Protein AF-A0A7S2GAU0-F1 (afdb_monomer_lite)

Structure (mmCIF, N/CA/C/O backbone):
data_AF-A0A7S2GAU0-F1
#
_entry.id   AF-A0A7S2GAU0-F1
#
loop_
_atom_site.group_PDB
_atom_site.id
_atom_site.type_symbol
_atom_site.label_atom_id
_atom_site.label_alt_id
_atom_site.label_comp_id
_atom_site.label_asym_id
_atom_site.label_entity_id
_atom_site.label_seq_id
_atom_site.pdbx_PDB_ins_code
_atom_site.Cartn_x
_atom_site.Cartn_y
_atom_site.Cartn_z
_atom_site.occupancy
_atom_site.B_iso_or_equiv
_atom_site.auth_seq_id
_atom_site.auth_comp_id
_atom_site.auth_asym_id
_atom_site.auth_atom_id
_atom_site.pdbx_PDB_model_num
ATOM 1 N N . ALA A 1 1 ? -20.832 3.005 27.939 1.00 38.44 1 ALA A N 1
ATOM 2 C CA . ALA A 1 1 ? -20.288 1.721 27.473 1.00 38.44 1 ALA A CA 1
ATOM 3 C C . ALA A 1 1 ? -19.973 1.9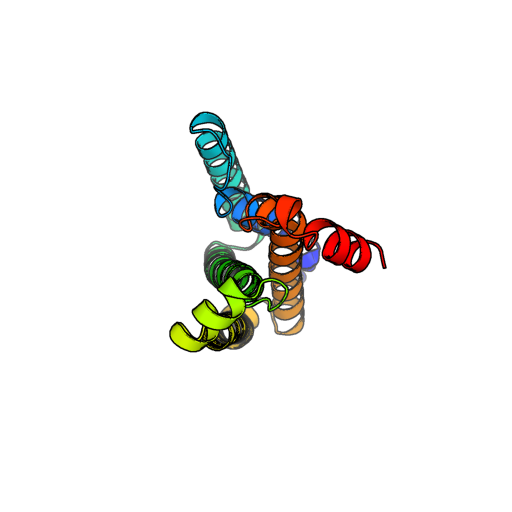09 26.002 1.00 38.44 1 ALA A C 1
ATOM 5 O O . ALA A 1 1 ? -20.898 2.110 25.227 1.00 38.44 1 ALA A O 1
ATOM 6 N N . PHE A 1 2 ? -18.690 2.048 25.672 1.00 34.81 2 PHE A N 1
ATOM 7 C CA . PHE A 1 2 ? -18.244 2.082 24.283 1.00 34.81 2 PHE A CA 1
ATOM 8 C C . PHE A 1 2 ? -18.395 0.667 23.728 1.00 34.81 2 PHE A C 1
ATOM 10 O O . PHE A 1 2 ? -18.062 -0.286 24.425 1.00 34.81 2 PHE A O 1
ATOM 17 N N . ASP A 1 3 ? -18.975 0.554 22.541 1.00 37.28 3 ASP A N 1
ATOM 18 C CA . ASP A 1 3 ? -19.281 -0.709 21.872 1.00 37.28 3 ASP A CA 1
ATOM 19 C C . ASP A 1 3 ? -18.004 -1.567 21.755 1.00 37.28 3 ASP A C 1
ATOM 21 O O . ASP A 1 3 ? -17.031 -1.171 21.112 1.00 37.28 3 ASP A O 1
ATOM 25 N N . GLU A 1 4 ? -17.978 -2.715 22.435 1.00 40.09 4 GLU A N 1
ATOM 26 C CA . GLU A 1 4 ? -16.776 -3.528 22.698 1.00 40.09 4 GLU A CA 1
ATOM 27 C C . GLU A 1 4 ? -16.302 -4.369 21.502 1.00 40.09 4 GLU A C 1
ATOM 29 O O . GLU A 1 4 ? -15.523 -5.309 21.659 1.00 40.09 4 GLU A O 1
ATOM 34 N N . ASN A 1 5 ? -16.727 -4.060 20.277 1.00 45.31 5 ASN A N 1
ATOM 35 C CA . ASN A 1 5 ? -16.172 -4.735 19.109 1.00 45.31 5 ASN A CA 1
ATOM 36 C C . ASN A 1 5 ? -16.364 -3.910 17.830 1.00 45.31 5 ASN A C 1
ATOM 38 O O . ASN A 1 5 ? -17.332 -4.133 17.098 1.00 45.31 5 ASN A O 1
ATOM 42 N N . PRO A 1 6 ? -15.459 -2.962 17.503 1.00 46.91 6 PRO A N 1
ATOM 43 C CA . PRO A 1 6 ? -15.475 -2.371 16.172 1.00 46.91 6 PRO A CA 1
ATOM 44 C C . PRO A 1 6 ? -15.331 -3.514 15.164 1.00 46.91 6 PRO A C 1
ATOM 46 O O . PRO A 1 6 ? -14.514 -4.411 15.384 1.00 46.91 6 PRO A O 1
ATOM 49 N N . ALA A 1 7 ? -16.149 -3.516 14.110 1.00 47.25 7 ALA A N 1
ATOM 50 C CA . ALA A 1 7 ? -16.112 -4.521 13.048 1.00 47.25 7 ALA A CA 1
ATOM 51 C C . ALA A 1 7 ? -14.661 -4.797 12.587 1.00 47.25 7 ALA A C 1
ATOM 53 O O . ALA A 1 7 ? -13.812 -3.903 12.703 1.00 47.25 7 ALA A O 1
ATOM 54 N N . PRO A 1 8 ? -14.343 -6.006 12.079 1.00 46.38 8 PRO A N 1
ATOM 55 C CA . PRO A 1 8 ? -12.993 -6.329 11.613 1.00 46.38 8 PRO A CA 1
ATOM 56 C C . PRO A 1 8 ? -12.478 -5.212 10.697 1.00 46.38 8 PRO A C 1
ATOM 58 O O . PRO A 1 8 ? -13.234 -4.710 9.868 1.00 46.38 8 PRO A O 1
ATOM 61 N N . CYS A 1 9 ? -11.221 -4.781 10.821 1.00 45.53 9 CYS A N 1
ATOM 62 C CA . CYS A 1 9 ? -10.703 -3.713 9.954 1.00 45.53 9 CYS A CA 1
ATOM 63 C C . CYS A 1 9 ? -10.714 -4.113 8.464 1.00 45.53 9 CYS A C 1
ATOM 65 O O . CYS A 1 9 ? -10.851 -3.241 7.612 1.00 45.53 9 CYS A O 1
ATOM 67 N N . SER A 1 10 ? -10.708 -5.416 8.143 1.00 45.34 10 SER A N 1
ATOM 68 C CA . SER A 1 10 ? -11.017 -5.955 6.803 1.00 45.34 10 SER A CA 1
ATOM 69 C C . SER A 1 10 ? -12.459 -5.714 6.326 1.00 45.34 10 SER A C 1
ATOM 71 O O . SER A 1 10 ? -12.737 -5.746 5.131 1.00 45.34 10 SER A O 1
ATOM 73 N N . SER A 1 11 ? -13.384 -5.452 7.249 1.00 52.50 11 SER A N 1
ATOM 74 C CA . SER A 1 11 ? -14.785 -5.081 7.001 1.00 52.50 11 SER A CA 1
ATOM 75 C C . SER A 1 11 ? -14.990 -3.564 6.950 1.00 52.50 11 SER A C 1
ATOM 77 O O . SER A 1 11 ? -16.062 -3.100 6.552 1.00 52.50 11 SER A O 1
ATOM 79 N N . ASN A 1 12 ? -13.977 -2.776 7.330 1.00 69.31 12 ASN A N 1
ATOM 80 C CA . ASN A 1 12 ? -14.028 -1.327 7.235 1.00 69.31 12 ASN A CA 1
ATOM 81 C C . ASN A 1 12 ? -13.753 -0.907 5.788 1.00 69.31 12 ASN A C 1
ATOM 83 O O . ASN A 1 12 ? -12.612 -0.714 5.362 1.00 69.31 12 ASN A O 1
ATOM 87 N N . ARG A 1 13 ? -14.841 -0.773 5.023 1.00 82.75 13 ARG A N 1
ATOM 88 C CA . ARG A 1 13 ? -14.816 -0.367 3.611 1.00 82.75 13 ARG A CA 1
ATOM 89 C C . ARG A 1 13 ? -14.011 0.913 3.373 1.00 82.75 13 ARG A C 1
ATOM 91 O O . ARG A 1 13 ? -13.446 1.040 2.293 1.00 82.75 13 ARG A O 1
ATOM 98 N N . ALA A 1 14 ? -13.910 1.804 4.362 1.00 87.38 14 ALA A N 1
ATOM 99 C CA . ALA A 1 14 ? -13.114 3.020 4.251 1.00 87.38 14 ALA A CA 1
ATOM 100 C C . ALA A 1 14 ? -11.604 2.726 4.192 1.00 87.38 14 ALA A C 1
ATOM 102 O O . ALA A 1 14 ? -10.910 3.284 3.349 1.00 87.38 14 ALA A O 1
ATOM 103 N N . VAL A 1 15 ? -11.094 1.788 5.002 1.00 88.38 15 VAL A N 1
ATOM 104 C CA . VAL A 1 15 ? -9.672 1.380 4.970 1.00 88.38 15 VAL A CA 1
ATOM 105 C C . VAL A 1 15 ? -9.343 0.656 3.662 1.00 88.38 15 VAL A C 1
ATOM 107 O O . VAL A 1 15 ? -8.312 0.912 3.048 1.00 88.38 15 VAL A O 1
ATOM 110 N N . VAL A 1 16 ? -10.245 -0.197 3.173 1.00 90.44 16 VAL A N 1
ATOM 111 C CA . VAL A 1 16 ? -10.067 -0.857 1.868 1.00 90.44 16 VAL A CA 1
ATOM 112 C C . VAL A 1 16 ? -10.065 0.169 0.727 1.00 90.44 16 VAL A C 1
ATOM 114 O O . VAL A 1 16 ? -9.216 0.108 -0.165 1.00 90.44 16 VAL A O 1
ATOM 117 N N . ALA A 1 17 ? -10.993 1.132 0.756 1.00 91.75 17 ALA A N 1
ATOM 118 C CA . ALA A 1 17 ? -11.049 2.215 -0.221 1.00 91.75 17 ALA A CA 1
ATOM 119 C C . ALA A 1 17 ? -9.773 3.068 -0.186 1.00 91.75 17 ALA A C 1
ATOM 121 O O . ALA A 1 17 ? -9.224 3.372 -1.245 1.00 91.75 17 ALA A O 1
ATOM 122 N N . LEU A 1 18 ? -9.259 3.379 1.008 1.00 94.75 18 LEU A N 1
ATOM 123 C CA . LEU A 1 18 ? -7.992 4.079 1.207 1.00 94.75 18 LEU A CA 1
ATOM 124 C C . LEU A 1 18 ? -6.835 3.361 0.502 1.00 94.75 18 LEU A C 1
ATOM 126 O O . LEU A 1 18 ? -6.168 3.966 -0.337 1.00 94.75 18 LEU A O 1
ATOM 130 N N . CYS A 1 19 ? -6.636 2.069 0.778 1.00 93.69 19 CYS A N 1
ATOM 131 C CA . CYS A 1 19 ? -5.582 1.262 0.155 1.00 93.69 19 CYS A CA 1
ATOM 132 C C . CYS A 1 19 ? -5.673 1.280 -1.377 1.00 93.69 19 CYS A C 1
ATOM 134 O O . CYS A 1 19 ? -4.673 1.474 -2.074 1.00 93.69 19 CYS A O 1
ATOM 136 N N . HIS A 1 20 ? -6.883 1.125 -1.914 1.00 92.44 20 HIS A N 1
ATOM 137 C CA . HIS A 1 20 ? -7.124 1.153 -3.353 1.00 92.44 20 HIS A CA 1
ATOM 138 C C . HIS A 1 20 ? -6.828 2.529 -3.973 1.00 92.44 20 HIS A C 1
ATOM 140 O O . HIS A 1 20 ? -6.123 2.616 -4.982 1.00 92.44 20 HIS A O 1
ATOM 146 N N . HIS A 1 21 ? -7.331 3.615 -3.379 1.00 93.06 21 HIS A N 1
ATOM 147 C CA . HIS A 1 21 ? -7.108 4.969 -3.887 1.00 93.06 21 HIS A CA 1
ATOM 148 C C . HIS A 1 21 ? -5.648 5.403 -3.770 1.00 93.06 21 HIS A C 1
ATOM 150 O O . HIS A 1 21 ? -5.144 6.049 -4.690 1.00 93.06 21 HIS A O 1
ATOM 156 N N . PHE A 1 22 ? -4.943 4.971 -2.723 1.00 94.31 22 PHE A N 1
ATOM 157 C CA . PHE A 1 22 ? -3.509 5.201 -2.591 1.00 94.31 22 PHE A CA 1
ATOM 158 C C . PHE A 1 22 ? -2.737 4.543 -3.736 1.00 94.31 22 PHE A C 1
ATOM 160 O O . PHE A 1 22 ? -1.961 5.209 -4.414 1.00 94.31 22 PHE A O 1
ATOM 167 N N . CYS A 1 23 ? -2.990 3.258 -4.015 1.00 91.25 23 CYS A N 1
ATOM 168 C CA . CYS A 1 23 ? -2.306 2.545 -5.098 1.00 91.25 23 CYS A CA 1
ATOM 169 C C . CYS A 1 23 ? -2.515 3.226 -6.457 1.00 91.25 23 CYS A C 1
ATOM 171 O O . CYS A 1 23 ? -1.566 3.371 -7.233 1.00 91.25 23 CYS A O 1
ATOM 173 N N . ARG A 1 24 ? -3.742 3.686 -6.723 1.00 88.12 24 ARG A N 1
ATOM 174 C CA . ARG A 1 24 ? -4.088 4.398 -7.960 1.00 88.12 24 ARG A CA 1
ATOM 175 C C . ARG A 1 24 ? -3.447 5.774 -8.057 1.00 88.12 24 ARG A C 1
ATOM 177 O O . ARG A 1 24 ? -3.068 6.183 -9.152 1.00 88.12 24 ARG A O 1
ATOM 184 N N . HIS A 1 25 ? -3.357 6.502 -6.947 1.00 88.56 25 HIS A N 1
ATOM 185 C CA . HIS A 1 25 ? -2.674 7.792 -6.906 1.00 88.56 25 HIS A CA 1
ATOM 186 C C . HIS A 1 25 ? -1.164 7.626 -7.117 1.00 88.56 25 HIS A C 1
ATOM 188 O O . HIS A 1 25 ? -0.582 8.332 -7.934 1.00 88.56 25 HIS A O 1
ATOM 194 N N . TRP A 1 26 ? -0.557 6.639 -6.450 1.00 87.62 26 TRP A N 1
ATOM 195 C CA . TRP A 1 26 ? 0.864 6.314 -6.579 1.00 87.62 26 TRP A CA 1
ATOM 196 C C . TRP A 1 26 ? 1.240 5.944 -8.021 1.00 87.62 26 TRP A C 1
ATOM 198 O O . TRP A 1 26 ? 2.302 6.310 -8.521 1.00 87.62 26 TRP A O 1
ATOM 208 N N . THR A 1 27 ? 0.349 5.237 -8.719 1.00 79.75 27 THR A N 1
ATOM 209 C CA . THR A 1 27 ? 0.566 4.792 -10.101 1.00 79.75 27 THR A CA 1
ATOM 210 C C . THR A 1 27 ? 0.231 5.909 -11.091 1.00 79.75 27 THR A C 1
ATOM 212 O O . THR A 1 27 ? -0.852 5.951 -11.671 1.00 79.75 27 THR A O 1
ATOM 215 N N . SER A 1 28 ? 1.168 6.834 -11.295 1.00 68.56 28 SER A N 1
ATOM 216 C CA . SER A 1 28 ? 1.019 7.980 -12.209 1.00 68.56 28 SER A CA 1
ATOM 217 C C . SER A 1 28 ? 1.324 7.663 -13.677 1.00 68.56 28 SER A C 1
ATOM 219 O O . SER A 1 28 ? 1.089 8.499 -14.549 1.00 68.56 28 SER A O 1
ATOM 221 N N . ALA A 1 29 ? 1.831 6.462 -13.973 1.00 58.22 29 ALA A N 1
ATOM 222 C CA . ALA A 1 29 ? 2.159 6.059 -15.334 1.00 58.22 29 ALA A CA 1
ATOM 223 C C . ALA A 1 29 ? 0.904 6.149 -16.223 1.00 58.22 29 ALA A C 1
ATOM 225 O O . ALA A 1 29 ? -0.057 5.408 -16.028 1.00 58.22 29 ALA A O 1
ATOM 226 N N . ASN A 1 30 ? 0.937 7.062 -17.197 1.00 57.50 30 ASN A N 1
ATOM 227 C CA . ASN A 1 30 ? -0.115 7.347 -18.183 1.00 57.50 30 ASN A CA 1
ATOM 228 C C . ASN A 1 30 ? -1.316 8.184 -17.705 1.00 57.50 30 ASN A C 1
ATOM 230 O O . ASN A 1 30 ? -2.264 8.325 -18.471 1.00 57.50 30 ASN A O 1
ATOM 234 N N . ALA A 1 31 ? -1.295 8.749 -16.494 1.00 73.00 31 ALA A N 1
ATOM 235 C CA . ALA A 1 31 ? -2.337 9.682 -16.068 1.00 73.00 31 ALA A CA 1
ATOM 236 C C . ALA A 1 31 ? -2.062 11.097 -16.606 1.00 73.00 31 ALA A C 1
ATOM 238 O O . ALA A 1 31 ? -0.936 11.589 -16.538 1.00 73.00 31 ALA A O 1
ATOM 239 N N . THR A 1 32 ? -3.095 11.750 -17.125 1.00 83.12 32 THR A N 1
ATOM 240 C CA . THR A 1 32 ? -3.104 13.195 -17.395 1.00 83.12 32 THR A CA 1
ATOM 241 C C . THR A 1 32 ? -3.103 13.995 -16.088 1.00 83.12 32 THR A C 1
ATOM 243 O O . THR A 1 32 ? -3.480 13.472 -15.038 1.00 83.12 32 THR A O 1
ATOM 246 N N . ASP A 1 33 ? -2.732 15.277 -16.142 1.00 86.12 33 ASP A N 1
ATOM 247 C CA . ASP A 1 33 ? -2.747 16.156 -14.960 1.00 86.12 33 ASP A CA 1
ATOM 248 C C . ASP A 1 33 ? -4.139 16.211 -14.302 1.00 86.12 33 ASP A C 1
ATOM 250 O O . ASP A 1 33 ? -4.261 16.138 -13.081 1.00 86.12 33 ASP A O 1
ATOM 254 N N . GLU A 1 34 ? -5.204 16.245 -15.109 1.00 86.38 34 GLU A N 1
ATOM 255 C CA . GLU A 1 34 ? -6.589 16.208 -14.623 1.00 86.38 34 GLU A CA 1
ATOM 256 C C . GLU A 1 34 ? -6.905 14.892 -13.891 1.00 86.38 34 GLU A C 1
ATOM 258 O O . GLU A 1 34 ? -7.495 14.895 -12.809 1.00 86.38 34 GLU A O 1
ATOM 263 N N . GLU A 1 35 ? -6.468 13.751 -14.429 1.00 84.44 35 GLU A N 1
ATOM 264 C CA . GLU A 1 35 ? -6.650 12.454 -13.772 1.00 84.44 35 GLU A CA 1
ATOM 265 C C . GLU A 1 35 ? -5.849 12.336 -12.473 1.00 84.44 35 GLU A C 1
ATOM 267 O O . GLU A 1 35 ? -6.318 11.696 -11.527 1.00 84.44 35 GLU 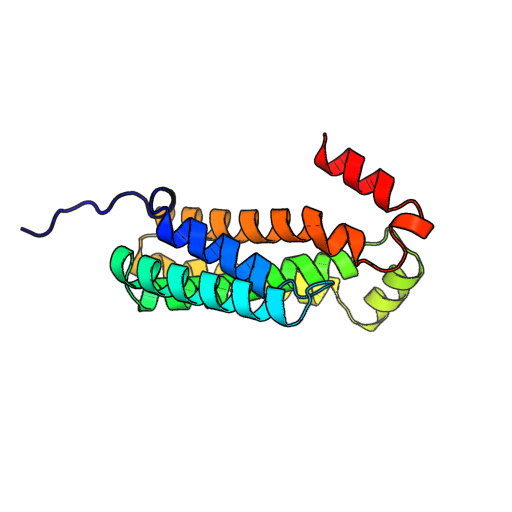A O 1
ATOM 272 N N . LEU A 1 36 ? -4.654 12.928 -12.406 1.00 86.31 36 LEU A N 1
ATOM 273 C CA . LEU A 1 36 ? -3.842 12.958 -11.190 1.00 86.31 36 LEU A CA 1
ATOM 274 C C . LEU A 1 36 ? -4.530 13.765 -10.086 1.00 86.31 36 LEU A C 1
ATOM 276 O O . LEU A 1 36 ? -4.624 13.275 -8.956 1.00 86.31 36 LEU A O 1
ATOM 280 N N . GLU A 1 37 ? -5.077 14.936 -10.415 1.00 88.75 37 GLU A N 1
ATOM 281 C CA . GLU A 1 37 ? -5.843 15.758 -9.470 1.00 88.75 37 GLU A CA 1
ATOM 282 C C . GLU A 1 37 ? -7.112 15.043 -8.987 1.00 88.75 37 GLU A C 1
ATOM 284 O O . GLU A 1 37 ? -7.383 15.000 -7.785 1.00 88.75 37 GLU A O 1
ATOM 289 N N . LEU A 1 38 ? -7.853 14.380 -9.882 1.00 88.62 38 LEU A N 1
ATOM 290 C CA . LEU A 1 38 ? -9.021 13.580 -9.494 1.00 88.62 38 LEU A CA 1
ATOM 291 C C . LEU A 1 38 ? -8.652 12.412 -8.568 1.00 88.62 38 LEU A C 1
ATOM 293 O O . LEU A 1 38 ? -9.360 12.132 -7.598 1.00 88.62 38 LEU A O 1
ATOM 297 N N . ARG A 1 39 ? -7.541 11.718 -8.840 1.00 90.31 39 ARG A N 1
ATOM 298 C CA . ARG A 1 39 ? -7.055 10.620 -7.986 1.00 90.31 39 ARG A CA 1
ATOM 299 C C . ARG A 1 39 ? -6.624 11.122 -6.616 1.00 90.31 39 ARG A C 1
ATOM 301 O O . ARG A 1 39 ? -6.921 10.460 -5.625 1.00 90.31 39 ARG A O 1
ATOM 308 N N . LYS A 1 40 ? -5.958 12.277 -6.563 1.00 91.69 40 LYS A N 1
ATOM 309 C CA . LYS A 1 40 ? -5.568 12.932 -5.314 1.00 91.69 40 LYS A CA 1
ATOM 310 C C . LYS A 1 40 ? -6.796 13.317 -4.491 1.00 91.69 40 LYS A C 1
ATOM 312 O O . LYS A 1 40 ? -6.890 12.920 -3.338 1.00 91.69 40 LYS A O 1
ATOM 317 N N . ALA A 1 41 ? -7.790 13.960 -5.104 1.00 92.00 41 ALA A N 1
ATOM 318 C CA . ALA A 1 41 ? -9.041 14.297 -4.428 1.00 92.00 41 ALA A CA 1
ATOM 319 C C . ALA A 1 41 ? -9.771 13.051 -3.889 1.00 92.00 41 ALA A C 1
ATOM 321 O O . ALA A 1 41 ? -10.284 13.062 -2.770 1.00 92.00 41 ALA A O 1
ATOM 322 N N . ALA A 1 42 ? -9.790 11.954 -4.654 1.00 92.62 42 ALA A N 1
ATOM 323 C CA . ALA A 1 42 ? -10.372 10.692 -4.202 1.00 92.62 42 ALA A CA 1
ATOM 324 C C . ALA A 1 42 ? -9.596 10.072 -3.024 1.00 92.62 42 ALA A C 1
ATOM 326 O O . ALA A 1 42 ? -10.214 9.567 -2.086 1.00 92.62 42 ALA A O 1
ATOM 327 N N . LEU A 1 43 ? -8.260 10.141 -3.040 1.00 94.12 43 LEU A N 1
ATOM 328 C CA . LEU A 1 43 ? -7.424 9.728 -1.913 1.00 94.12 43 LEU A CA 1
ATOM 329 C C . LEU A 1 43 ? -7.684 10.596 -0.672 1.00 94.12 43 LEU A C 1
ATOM 331 O O . LEU A 1 43 ? -7.810 10.051 0.421 1.00 94.12 43 LEU A O 1
ATOM 335 N N . ASP A 1 44 ? -7.841 11.911 -0.824 1.00 94.62 44 ASP A N 1
ATOM 336 C CA . ASP A 1 44 ? -8.128 12.828 0.288 1.00 94.62 44 ASP A CA 1
ATOM 337 C C . ASP A 1 44 ? -9.503 12.564 0.924 1.00 94.62 44 ASP A C 1
ATOM 339 O O . ASP A 1 44 ? -9.679 12.687 2.139 1.00 94.62 44 ASP A O 1
ATOM 343 N N . VAL A 1 45 ? -10.510 12.202 0.120 1.00 94.62 45 VAL A N 1
ATOM 344 C CA . VAL A 1 45 ? -11.822 11.760 0.626 1.00 94.62 45 VAL A CA 1
ATOM 345 C C . VAL A 1 45 ? -11.683 10.440 1.383 1.00 94.62 45 VAL A C 1
ATOM 347 O O . VAL A 1 45 ? -12.059 10.378 2.551 1.00 94.62 45 VAL A O 1
ATOM 350 N N . ALA A 1 46 ? -11.074 9.423 0.767 1.00 94.31 46 ALA A N 1
ATOM 351 C CA . ALA A 1 46 ? -10.905 8.112 1.393 1.00 94.31 46 ALA A CA 1
ATOM 352 C C . ALA A 1 46 ? -10.069 8.182 2.681 1.00 94.31 46 ALA A C 1
ATOM 354 O O . ALA A 1 46 ? -10.349 7.472 3.643 1.00 94.31 46 ALA A O 1
ATOM 355 N N . THR A 1 47 ? -9.071 9.069 2.726 1.00 95.12 47 THR A N 1
ATOM 356 C CA . THR A 1 47 ? -8.251 9.315 3.918 1.00 95.12 47 THR A CA 1
ATOM 357 C C . THR A 1 47 ? -9.108 9.855 5.051 1.00 95.12 47 THR A C 1
ATOM 359 O O . THR A 1 47 ? -9.064 9.305 6.145 1.00 95.12 47 THR A O 1
ATOM 362 N N . ARG A 1 48 ? -9.933 10.878 4.799 1.00 95.06 48 ARG A N 1
ATOM 363 C CA . ARG A 1 48 ? -10.823 11.441 5.825 1.00 95.06 48 ARG A CA 1
ATOM 364 C C . ARG A 1 48 ? -11.824 10.412 6.343 1.00 95.06 48 ARG A C 1
ATOM 366 O O . ARG A 1 48 ? -11.921 10.226 7.551 1.00 95.06 48 ARG A O 1
ATOM 373 N N . GLU A 1 49 ? -12.493 9.687 5.448 1.00 93.31 49 GLU A N 1
ATOM 374 C CA . GLU A 1 49 ? -13.454 8.644 5.834 1.00 93.31 49 GLU A CA 1
ATOM 375 C C . GLU A 1 49 ? -12.788 7.526 6.652 1.00 93.31 49 GLU A C 1
ATOM 377 O O . GLU A 1 49 ? -13.327 7.067 7.661 1.00 93.31 49 GLU A O 1
ATOM 382 N N . ALA A 1 50 ? -11.584 7.101 6.261 1.00 92.44 50 ALA A N 1
ATOM 383 C CA . ALA A 1 50 ? -10.834 6.100 7.008 1.00 92.44 50 ALA A CA 1
ATOM 384 C C . ALA A 1 50 ? -10.381 6.628 8.379 1.00 92.44 50 ALA A C 1
ATOM 386 O O . ALA A 1 50 ? -10.394 5.873 9.351 1.00 92.44 50 ALA A O 1
ATOM 387 N N . GLN A 1 51 ? -10.009 7.909 8.482 1.00 94.19 51 GLN A N 1
ATOM 388 C CA . GLN A 1 51 ? -9.601 8.528 9.747 1.00 94.19 51 GLN A CA 1
ATOM 389 C C . GLN A 1 51 ? -10.770 8.614 10.726 1.00 94.19 51 GLN A C 1
ATOM 391 O O . GLN A 1 51 ? -10.588 8.322 11.907 1.00 94.19 51 GLN A O 1
ATOM 396 N N . GLU A 1 52 ? -11.964 8.958 10.242 1.00 90.31 52 GLU A N 1
ATOM 397 C CA . GLU A 1 52 ? -13.190 8.961 11.045 1.00 90.31 52 GLU A CA 1
ATOM 398 C C . GLU A 1 52 ? -13.552 7.553 11.536 1.00 90.31 52 GLU A C 1
ATOM 400 O O . GLU A 1 52 ? -13.977 7.384 12.677 1.00 90.31 52 GLU A O 1
ATOM 405 N N . ALA A 1 53 ? -13.347 6.531 10.700 1.00 89.56 53 ALA A N 1
ATOM 406 C CA . ALA A 1 53 ? -13.767 5.167 11.006 1.00 89.56 53 ALA A CA 1
ATOM 407 C C . ALA A 1 53 ? -12.748 4.346 11.823 1.00 89.56 53 ALA A C 1
ATOM 409 O O . ALA A 1 53 ? -13.150 3.476 12.594 1.00 89.56 53 ALA A O 1
ATOM 410 N N . ALA A 1 54 ? -11.444 4.564 11.631 1.00 89.44 54 ALA A N 1
ATOM 411 C CA . ALA A 1 54 ? -10.371 3.754 12.224 1.00 89.44 54 ALA A CA 1
ATOM 412 C C . ALA A 1 54 ? -9.395 4.554 13.104 1.00 89.44 54 ALA A C 1
ATOM 414 O O . ALA A 1 54 ? -8.570 3.964 13.800 1.00 89.44 54 ALA A O 1
ATOM 415 N N . GLY A 1 55 ? -9.489 5.885 13.099 1.00 92.25 55 GLY A N 1
ATOM 416 C CA . GLY A 1 55 ? -8.577 6.774 13.810 1.00 92.25 55 GLY A CA 1
ATOM 417 C C . GLY A 1 55 ? -7.368 7.193 12.970 1.00 92.25 55 GLY A C 1
ATOM 418 O O . GLY A 1 55 ? -6.849 6.445 12.139 1.00 92.25 55 GLY A O 1
ATOM 419 N N . ALA A 1 56 ? -6.894 8.417 13.216 1.00 94.81 56 ALA A N 1
ATOM 420 C CA . ALA A 1 56 ? -5.829 9.038 12.431 1.00 94.81 56 ALA A CA 1
ATOM 421 C C . ALA A 1 56 ? -4.503 8.266 12.467 1.00 94.81 56 ALA A C 1
ATOM 423 O O . ALA A 1 56 ? -3.836 8.142 11.442 1.00 94.81 56 ALA A O 1
ATOM 424 N N . GLU A 1 57 ? -4.147 7.714 13.626 1.00 96.12 57 GLU A N 1
ATOM 425 C CA . GLU A 1 57 ? -2.878 7.005 13.796 1.00 96.12 57 GLU A CA 1
ATOM 426 C C . GLU A 1 57 ? -2.854 5.667 13.048 1.00 96.12 57 GLU A C 1
ATOM 428 O O . GLU A 1 57 ? -1.862 5.337 12.401 1.00 96.12 57 GLU A O 1
ATOM 433 N N . VAL A 1 58 ? -3.973 4.934 13.047 1.00 95.06 58 VAL A N 1
ATOM 434 C CA . VAL A 1 58 ? -4.117 3.704 12.255 1.00 95.06 58 VAL A CA 1
ATOM 435 C C . VAL A 1 58 ? -3.968 4.019 10.771 1.00 95.06 58 VAL A C 1
ATOM 437 O O . VAL A 1 58 ? -3.196 3.362 10.078 1.00 95.06 58 VAL A O 1
ATOM 440 N N . VAL A 1 59 ? -4.660 5.054 10.285 1.00 95.94 59 VAL A N 1
ATOM 441 C CA . VAL A 1 59 ? -4.588 5.469 8.876 1.00 95.94 59 VAL A CA 1
ATOM 442 C C . VAL A 1 59 ? -3.177 5.875 8.471 1.00 95.94 59 VAL A C 1
ATOM 444 O O . VAL A 1 59 ? -2.726 5.483 7.398 1.00 95.94 59 VAL A O 1
ATOM 447 N N . ARG A 1 60 ? -2.463 6.613 9.326 1.00 97.75 60 ARG A N 1
ATOM 448 C CA . ARG A 1 60 ? -1.070 6.994 9.077 1.00 97.75 60 ARG A CA 1
ATOM 449 C C . ARG A 1 60 ? -0.190 5.760 8.866 1.00 97.75 60 ARG A C 1
ATOM 451 O O . ARG A 1 60 ? 0.462 5.655 7.835 1.00 97.75 60 ARG A O 1
ATOM 458 N N . VAL A 1 61 ? -0.234 4.802 9.795 1.00 97.31 61 VAL A N 1
ATOM 459 C CA . VAL A 1 61 ? 0.550 3.557 9.695 1.00 97.31 61 VAL A CA 1
ATOM 460 C C . VAL A 1 61 ? 0.161 2.750 8.453 1.00 97.31 61 VAL A C 1
ATOM 462 O O . VAL A 1 61 ? 1.030 2.191 7.789 1.00 97.31 61 VAL A O 1
ATOM 465 N N . VAL A 1 62 ? -1.130 2.701 8.108 1.00 96.38 62 VAL A N 1
ATOM 466 C CA . VAL A 1 62 ? -1.607 2.021 6.895 1.00 96.38 62 VAL A CA 1
ATOM 467 C C . VAL A 1 62 ? -1.041 2.663 5.632 1.00 96.38 62 VAL A C 1
ATOM 469 O O . VAL A 1 62 ? -0.609 1.933 4.746 1.00 96.38 62 VAL A O 1
ATOM 472 N N . LEU A 1 63 ? -1.006 3.993 5.544 1.00 96.44 63 LEU A N 1
ATOM 473 C CA . LEU A 1 63 ? -0.445 4.701 4.390 1.00 96.44 63 LEU A CA 1
ATOM 474 C C . LEU A 1 63 ? 1.066 4.476 4.259 1.00 96.44 63 LEU A C 1
ATOM 476 O O . LEU A 1 63 ? 1.520 4.124 3.171 1.00 96.44 63 LEU A O 1
ATOM 480 N N . ASP A 1 64 ? 1.814 4.580 5.361 1.00 97.12 64 ASP A N 1
ATOM 481 C CA . ASP A 1 64 ? 3.261 4.318 5.385 1.00 97.12 64 ASP A CA 1
ATOM 482 C C . ASP A 1 64 ? 3.562 2.869 4.941 1.00 97.12 64 ASP A C 1
ATOM 484 O O . ASP A 1 64 ? 4.429 2.602 4.106 1.00 97.12 64 ASP A O 1
ATOM 488 N N . MET A 1 65 ? 2.780 1.909 5.445 1.00 97.00 65 MET A N 1
ATOM 489 C CA . MET A 1 65 ? 2.893 0.496 5.077 1.00 97.00 65 MET A CA 1
ATOM 490 C C . MET A 1 65 ? 2.511 0.248 3.609 1.00 97.00 65 MET A C 1
ATOM 492 O O . MET A 1 65 ? 3.153 -0.548 2.920 1.00 97.00 65 MET A O 1
ATOM 496 N N . GLN A 1 66 ? 1.471 0.921 3.114 1.00 95.44 66 GLN A N 1
ATOM 497 C CA . GLN A 1 66 ? 1.017 0.834 1.728 1.00 95.44 66 GLN A CA 1
ATOM 498 C C . GLN A 1 66 ? 2.071 1.381 0.757 1.00 95.44 66 GLN A C 1
ATOM 500 O O . GLN A 1 66 ? 2.247 0.815 -0.324 1.00 95.44 66 GLN A O 1
ATOM 505 N N . GLU A 1 67 ? 2.784 2.445 1.136 1.00 95.31 67 GLU A N 1
ATOM 506 C CA . GLU A 1 67 ? 3.892 2.999 0.359 1.00 95.31 67 GLU A CA 1
ATOM 507 C C . GLU A 1 67 ? 5.013 1.973 0.179 1.00 95.31 67 GLU A C 1
ATOM 509 O O . GLU A 1 67 ? 5.418 1.695 -0.953 1.00 95.31 67 GLU A O 1
ATOM 514 N N . GLU A 1 68 ? 5.460 1.339 1.266 1.00 96.25 68 GLU A N 1
ATOM 515 C CA . GLU A 1 68 ? 6.505 0.311 1.210 1.00 96.25 68 GLU A CA 1
ATOM 516 C C . GLU A 1 68 ? 6.065 -0.923 0.407 1.00 96.25 68 GLU A C 1
ATOM 518 O O . GLU A 1 68 ? 6.844 -1.478 -0.373 1.00 96.25 68 GLU A O 1
ATOM 523 N N . LEU A 1 69 ? 4.794 -1.329 0.499 1.00 95.12 69 LEU A N 1
ATOM 524 C CA . LEU A 1 69 ? 4.253 -2.423 -0.316 1.00 95.12 69 LEU A CA 1
ATOM 525 C C . LEU A 1 69 ? 4.148 -2.055 -1.804 1.00 95.12 69 LEU A C 1
ATOM 527 O O . LEU A 1 69 ? 4.474 -2.881 -2.667 1.00 95.12 69 LEU A O 1
ATOM 531 N N . ARG A 1 70 ? 3.762 -0.818 -2.146 1.00 91.75 70 ARG A N 1
ATOM 532 C CA . ARG A 1 70 ? 3.792 -0.345 -3.542 1.00 91.75 70 ARG A CA 1
ATOM 533 C C . ARG A 1 70 ? 5.211 -0.262 -4.073 1.00 91.75 70 ARG A C 1
ATOM 535 O O . ARG A 1 70 ? 5.469 -0.738 -5.177 1.00 91.75 70 ARG A O 1
ATOM 542 N N . ARG A 1 71 ? 6.146 0.245 -3.275 1.00 91.50 71 ARG A N 1
ATOM 543 C CA . ARG A 1 71 ? 7.567 0.265 -3.620 1.00 91.50 71 ARG A CA 1
ATOM 544 C C . ARG A 1 71 ? 8.102 -1.144 -3.849 1.00 91.50 71 ARG A C 1
ATOM 546 O O . ARG A 1 71 ? 8.752 -1.382 -4.864 1.00 91.50 71 ARG A O 1
ATOM 553 N N . SER A 1 72 ? 7.810 -2.075 -2.943 1.00 93.06 72 SER A N 1
ATOM 554 C CA . SER A 1 72 ? 8.221 -3.474 -3.055 1.00 93.06 72 SER A CA 1
ATOM 555 C C . SER A 1 72 ? 7.693 -4.107 -4.341 1.00 93.06 72 SER A C 1
ATOM 557 O O . SER A 1 72 ? 8.484 -4.588 -5.149 1.00 93.06 72 SER A O 1
ATOM 559 N N . THR A 1 73 ? 6.383 -4.021 -4.590 1.00 89.38 73 THR A N 1
ATOM 560 C CA . THR A 1 73 ? 5.759 -4.577 -5.803 1.00 89.38 73 THR A CA 1
ATOM 561 C C . THR A 1 73 ? 6.307 -3.933 -7.079 1.00 89.38 73 THR A C 1
ATOM 563 O O . THR A 1 73 ? 6.632 -4.631 -8.039 1.00 89.38 73 THR A O 1
ATOM 566 N N . HIS A 1 74 ? 6.492 -2.614 -7.109 1.00 85.81 74 HIS A N 1
ATOM 567 C CA . HIS A 1 74 ? 7.088 -1.935 -8.257 1.00 85.81 74 HIS A CA 1
ATOM 568 C C . HIS A 1 74 ? 8.527 -2.407 -8.531 1.00 85.81 74 HIS A C 1
ATOM 570 O O . HIS A 1 74 ? 8.862 -2.779 -9.658 1.00 85.81 74 HIS A O 1
ATOM 576 N N . LEU A 1 75 ? 9.373 -2.450 -7.497 1.00 86.12 75 LEU A N 1
ATOM 577 C CA . LEU A 1 75 ? 10.758 -2.908 -7.610 1.00 86.12 75 LEU A CA 1
ATOM 578 C C . LEU A 1 75 ? 10.844 -4.382 -8.001 1.00 86.12 75 LEU A C 1
ATOM 580 O O . LEU A 1 75 ? 11.685 -4.729 -8.823 1.00 86.12 75 LEU A O 1
ATOM 584 N N . ASP A 1 76 ? 9.969 -5.235 -7.473 1.00 85.31 76 ASP A N 1
ATOM 585 C CA . ASP A 1 76 ? 9.912 -6.650 -7.838 1.00 85.31 76 ASP A CA 1
ATOM 586 C C . ASP A 1 76 ? 9.572 -6.828 -9.326 1.00 85.31 76 ASP A C 1
ATOM 588 O O . ASP A 1 76 ? 10.177 -7.646 -10.018 1.00 85.31 76 ASP A O 1
ATOM 592 N N . ARG A 1 77 ? 8.710 -5.961 -9.884 1.00 78.69 77 ARG A N 1
ATOM 593 C CA . ARG A 1 77 ? 8.451 -5.956 -11.335 1.00 78.69 77 ARG A CA 1
ATOM 594 C C . ARG A 1 77 ? 9.690 -5.615 -12.143 1.00 78.69 77 ARG A C 1
ATOM 596 O O . ARG A 1 77 ? 9.955 -6.241 -13.164 1.00 78.69 77 ARG A O 1
ATOM 603 N N . LEU A 1 78 ? 10.417 -4.585 -11.718 1.00 76.81 78 LEU A N 1
ATOM 604 C CA . LEU A 1 78 ? 11.658 -4.173 -12.368 1.00 76.81 78 LEU A CA 1
ATOM 605 C C . LEU A 1 78 ? 12.751 -5.235 -12.194 1.00 76.81 78 LEU A C 1
ATOM 607 O O . LEU A 1 78 ? 13.603 -5.387 -13.070 1.00 76.81 78 LEU A O 1
ATOM 611 N N . ALA A 1 79 ? 12.687 -5.988 -11.090 1.00 75.56 79 ALA A N 1
ATOM 612 C CA . ALA A 1 79 ? 13.539 -7.123 -10.780 1.00 75.56 79 ALA A CA 1
ATOM 613 C C . ALA A 1 79 ? 13.278 -8.349 -11.679 1.00 75.56 79 ALA A C 1
ATOM 615 O O . ALA A 1 79 ? 14.127 -9.248 -11.755 1.00 75.56 79 ALA A O 1
ATOM 616 N N . ASP A 1 80 ? 12.131 -8.390 -12.367 1.00 69.19 80 ASP A N 1
ATOM 617 C CA . ASP A 1 80 ? 11.721 -9.556 -13.134 1.00 69.19 80 ASP A CA 1
ATOM 618 C C . ASP A 1 80 ? 12.662 -9.813 -14.327 1.00 69.19 80 ASP A C 1
ATOM 620 O O . ASP A 1 80 ? 13.104 -8.926 -15.061 1.00 69.19 80 ASP A O 1
ATOM 624 N N . ARG A 1 81 ? 12.999 -11.089 -14.497 1.00 59.09 81 ARG A N 1
ATOM 625 C CA . ARG A 1 81 ? 14.016 -11.623 -15.407 1.00 59.09 81 ARG A CA 1
ATOM 626 C C . ARG A 1 81 ? 13.473 -11.838 -16.816 1.00 59.09 81 ARG A C 1
ATOM 628 O O . ARG A 1 81 ? 14.214 -12.292 -17.686 1.00 59.09 81 ARG A O 1
ATOM 635 N N . LYS A 1 82 ? 12.190 -11.539 -17.055 1.00 61.88 82 LYS A N 1
ATOM 636 C CA . LYS A 1 82 ? 11.540 -11.740 -18.361 1.00 61.88 82 LYS A CA 1
ATOM 637 C C . LYS A 1 82 ? 12.057 -10.796 -19.459 1.00 61.88 82 LYS A C 1
ATOM 639 O O . LYS A 1 82 ? 11.675 -10.986 -20.612 1.00 61.88 82 LYS A O 1
ATOM 644 N N . SER A 1 83 ? 12.950 -9.842 -19.154 1.00 60.34 83 SER A N 1
ATOM 645 C CA . SER A 1 83 ? 13.759 -9.144 -20.164 1.00 60.34 83 SER A CA 1
ATOM 646 C C . SER A 1 83 ? 15.274 -9.175 -19.846 1.00 60.34 83 SER A C 1
ATOM 648 O O . SER A 1 83 ? 15.679 -8.892 -18.713 1.00 60.34 83 SER A O 1
ATOM 650 N N . PRO A 1 84 ? 16.153 -9.469 -20.830 1.00 64.31 84 PRO A N 1
ATOM 651 C CA . PRO A 1 84 ? 17.607 -9.494 -20.617 1.00 64.31 84 PRO A CA 1
ATOM 652 C C . PRO A 1 84 ? 18.199 -8.158 -20.138 1.00 64.31 84 PRO A C 1
ATOM 654 O O . PRO A 1 84 ? 19.134 -8.144 -19.339 1.00 64.31 84 PRO A O 1
ATOM 657 N N . GLY A 1 85 ? 17.642 -7.028 -20.590 1.00 65.69 85 GLY A N 1
ATOM 658 C CA . GLY A 1 85 ? 18.074 -5.694 -20.159 1.00 65.69 85 GLY A CA 1
ATOM 659 C C . GLY A 1 85 ? 17.771 -5.417 -18.683 1.00 65.69 85 GLY A C 1
ATOM 660 O O . GLY A 1 85 ? 18.611 -4.853 -17.980 1.00 65.69 85 GLY A O 1
ATOM 661 N N . GLN A 1 86 ? 16.614 -5.871 -18.187 1.00 65.44 86 GLN A N 1
ATOM 662 C CA . GLN A 1 86 ? 16.282 -5.786 -16.762 1.00 65.44 86 GLN A CA 1
ATOM 663 C C . GLN A 1 86 ? 17.192 -6.687 -15.934 1.00 65.44 86 GLN A C 1
ATOM 665 O O . GLN A 1 86 ? 17.699 -6.231 -14.917 1.00 65.44 86 GLN A O 1
ATOM 670 N N . LEU A 1 87 ? 17.505 -7.903 -16.395 1.00 67.31 87 LEU A N 1
ATOM 671 C CA . LEU A 1 87 ? 18.437 -8.792 -15.692 1.00 67.31 87 LEU A CA 1
ATOM 672 C C . LEU A 1 87 ? 19.796 -8.117 -15.424 1.00 67.31 87 LEU A C 1
ATOM 674 O O . LEU A 1 87 ? 20.274 -8.137 -14.290 1.00 67.31 87 LEU A O 1
ATOM 678 N N . VAL A 1 88 ? 20.391 -7.469 -16.433 1.00 69.56 88 VAL A N 1
ATOM 679 C CA . VAL A 1 88 ? 21.659 -6.730 -16.273 1.00 69.56 88 VAL A CA 1
ATOM 680 C C . VAL A 1 88 ? 21.486 -5.516 -15.356 1.00 69.56 88 VAL A C 1
ATOM 682 O O . VAL A 1 88 ? 22.310 -5.291 -14.471 1.00 69.56 88 VAL A O 1
ATOM 685 N N . SER A 1 89 ? 20.398 -4.756 -15.511 1.00 69.44 89 SER A N 1
ATOM 686 C CA . SER A 1 89 ? 20.095 -3.621 -14.630 1.00 69.44 89 SER A CA 1
ATOM 687 C C . SER A 1 89 ? 19.954 -4.048 -13.163 1.00 69.44 89 SER A C 1
ATOM 689 O O . SER A 1 89 ? 20.479 -3.387 -12.268 1.00 69.44 89 SER A O 1
ATOM 691 N N . ASN A 1 90 ? 19.324 -5.196 -12.914 1.00 74.88 90 ASN A N 1
ATOM 692 C CA . ASN A 1 90 ? 19.107 -5.750 -11.581 1.00 74.88 90 ASN A CA 1
ATOM 693 C C . ASN A 1 90 ? 20.394 -6.237 -10.930 1.00 74.88 90 ASN A C 1
ATOM 695 O O . ASN A 1 90 ? 20.566 -6.030 -9.731 1.00 74.88 90 ASN A O 1
ATOM 699 N N . LEU A 1 91 ? 21.312 -6.820 -11.706 1.00 75.38 91 LEU A N 1
ATOM 700 C CA . LEU A 1 91 ? 22.644 -7.175 -11.214 1.00 75.38 91 LEU A CA 1
ATOM 701 C C . LEU A 1 91 ? 23.427 -5.938 -10.749 1.00 75.38 91 LEU A C 1
ATOM 703 O O . LEU A 1 91 ? 24.155 -6.017 -9.766 1.00 75.38 91 LEU A O 1
ATOM 707 N N . LEU A 1 92 ? 23.249 -4.791 -11.413 1.00 80.62 92 LEU A N 1
ATOM 708 C CA . LEU A 1 92 ? 23.938 -3.545 -11.061 1.00 80.62 92 LEU A CA 1
ATOM 709 C C . LEU A 1 92 ? 23.260 -2.773 -9.921 1.00 80.62 92 LEU A C 1
ATOM 711 O O . LEU A 1 92 ? 23.938 -2.104 -9.146 1.00 80.62 92 LEU A O 1
ATOM 715 N N . ARG A 1 93 ? 21.926 -2.827 -9.826 1.00 81.44 93 ARG A N 1
ATOM 716 C CA . ARG A 1 93 ? 21.133 -2.000 -8.896 1.00 81.44 93 ARG A CA 1
ATOM 717 C C . ARG A 1 93 ? 20.618 -2.751 -7.670 1.00 81.44 93 ARG A C 1
ATOM 719 O O . ARG A 1 93 ? 20.073 -2.122 -6.767 1.00 81.44 93 ARG A O 1
ATOM 726 N N . ASN A 1 94 ? 20.767 -4.074 -7.621 1.00 85.38 94 ASN A N 1
ATOM 727 C CA . ASN A 1 94 ? 20.220 -4.928 -6.564 1.00 85.38 94 ASN A CA 1
ATOM 728 C C . ASN A 1 94 ? 18.711 -4.696 -6.324 1.00 85.38 94 ASN A C 1
ATOM 730 O O . ASN A 1 94 ? 18.236 -4.653 -5.189 1.00 85.38 94 ASN A O 1
ATOM 734 N N . THR A 1 95 ? 17.944 -4.516 -7.402 1.00 85.69 95 THR A N 1
ATOM 735 C CA . THR A 1 95 ? 16.511 -4.175 -7.352 1.00 85.69 95 THR A CA 1
ATOM 736 C C . THR A 1 95 ? 15.698 -5.207 -6.560 1.00 85.69 95 THR A C 1
ATOM 738 O O . THR A 1 95 ? 14.836 -4.836 -5.771 1.00 85.69 95 THR A O 1
ATOM 741 N N . SER A 1 96 ? 16.026 -6.499 -6.698 1.00 86.00 96 SER A N 1
ATOM 742 C CA . SER A 1 96 ? 15.381 -7.585 -5.942 1.00 86.00 96 SER A CA 1
ATOM 743 C C . SER A 1 96 ? 15.654 -7.491 -4.435 1.00 86.00 96 SER A C 1
ATOM 745 O O . SER A 1 96 ? 14.737 -7.649 -3.631 1.00 86.00 96 SER A O 1
ATOM 747 N N . GLY A 1 97 ? 16.890 -7.166 -4.034 1.00 89.06 97 GLY A N 1
ATOM 748 C CA . GLY A 1 97 ? 17.219 -6.936 -2.627 1.00 89.06 97 GLY A CA 1
ATOM 749 C C . GLY A 1 97 ? 16.466 -5.740 -2.043 1.00 89.06 97 GLY A C 1
ATOM 750 O O . GLY A 1 97 ? 15.969 -5.817 -0.923 1.00 89.06 97 GLY A O 1
ATOM 751 N N . GLN A 1 98 ? 16.314 -4.663 -2.819 1.00 92.00 98 GLN A N 1
ATOM 752 C CA . GLN A 1 98 ? 15.525 -3.496 -2.411 1.00 92.00 98 GLN A CA 1
ATOM 753 C C . GLN A 1 98 ? 14.027 -3.819 -2.288 1.00 92.00 98 GLN A C 1
ATOM 755 O O . GLN A 1 98 ? 13.397 -3.396 -1.322 1.00 92.00 98 GLN A O 1
ATOM 760 N N . ALA A 1 99 ? 13.465 -4.601 -3.218 1.00 90.56 99 ALA A N 1
ATOM 761 C CA . ALA A 1 99 ? 12.075 -5.051 -3.151 1.00 90.56 99 ALA A CA 1
ATOM 762 C C . ALA A 1 99 ? 11.806 -5.864 -1.875 1.00 90.56 99 ALA A C 1
ATOM 764 O O . ALA A 1 99 ? 10.818 -5.622 -1.177 1.00 90.56 99 ALA A O 1
ATOM 765 N N . LYS A 1 100 ? 12.725 -6.779 -1.534 1.00 94.00 100 LYS A N 1
ATOM 766 C CA . LYS A 1 100 ? 12.660 -7.568 -0.300 1.00 94.00 100 LYS A CA 1
ATOM 767 C C . LYS A 1 100 ? 12.748 -6.687 0.948 1.00 94.00 100 LYS A C 1
ATOM 769 O O . LYS A 1 100 ? 11.938 -6.846 1.854 1.00 94.00 100 LYS A O 1
ATOM 774 N N . ALA A 1 101 ? 13.684 -5.738 0.979 1.00 95.56 101 ALA A N 1
ATOM 775 C CA . ALA A 1 101 ? 13.845 -4.826 2.111 1.00 95.56 101 ALA A CA 1
ATOM 776 C C . ALA A 1 101 ? 12.587 -3.974 2.365 1.00 95.56 101 ALA A C 1
ATOM 778 O O . ALA A 1 101 ? 12.206 -3.788 3.519 1.00 95.56 101 ALA A O 1
ATOM 779 N N . ALA A 1 102 ? 11.919 -3.512 1.302 1.00 95.25 102 ALA A N 1
ATOM 780 C CA . ALA A 1 102 ? 10.654 -2.781 1.395 1.00 95.25 102 ALA A CA 1
ATOM 781 C C . ALA A 1 102 ? 9.509 -3.669 1.927 1.00 95.25 102 ALA A C 1
ATOM 783 O O . ALA A 1 102 ? 8.781 -3.275 2.837 1.00 95.25 102 ALA A O 1
ATOM 784 N N . ALA A 1 103 ? 9.394 -4.916 1.449 1.00 95.38 103 ALA A N 1
ATOM 785 C CA . ALA A 1 103 ? 8.407 -5.867 1.975 1.00 95.38 103 ALA A CA 1
ATOM 786 C C . ALA A 1 103 ? 8.624 -6.168 3.469 1.00 95.38 103 ALA A C 1
ATOM 788 O O . ALA A 1 103 ? 7.666 -6.220 4.243 1.00 95.38 103 ALA A O 1
ATOM 789 N N . GLU A 1 104 ? 9.882 -6.337 3.887 1.00 97.50 104 GLU A N 1
ATOM 790 C CA . GLU A 1 104 ? 10.246 -6.527 5.294 1.00 97.50 104 GLU A CA 1
ATOM 791 C C . GLU A 1 104 ? 9.960 -5.276 6.136 1.00 97.50 104 GLU A C 1
ATOM 793 O O . GLU A 1 104 ? 9.528 -5.402 7.280 1.00 97.50 104 GLU A O 1
ATOM 798 N N . ALA A 1 105 ? 10.162 -4.071 5.592 1.00 97.62 105 ALA A N 1
ATOM 799 C CA . ALA A 1 105 ? 9.810 -2.823 6.268 1.00 97.62 105 ALA A CA 1
ATOM 800 C C . ALA A 1 105 ? 8.300 -2.725 6.519 1.00 97.62 105 ALA A C 1
ATOM 802 O O . ALA A 1 105 ? 7.893 -2.465 7.650 1.00 97.62 105 ALA A O 1
ATOM 803 N N . ALA A 1 106 ? 7.476 -3.033 5.515 1.00 97.31 106 ALA A N 1
ATOM 804 C CA . ALA A 1 106 ? 6.026 -3.092 5.677 1.00 97.31 106 ALA A CA 1
ATOM 805 C C . ALA A 1 106 ? 5.592 -4.145 6.714 1.00 97.31 106 ALA A C 1
ATOM 807 O O . ALA A 1 106 ? 4.704 -3.890 7.526 1.00 97.31 106 ALA A O 1
ATOM 808 N N . ALA A 1 107 ? 6.230 -5.322 6.727 1.00 97.75 107 ALA A N 1
ATOM 809 C CA . ALA A 1 107 ? 5.949 -6.355 7.725 1.00 97.75 107 ALA A CA 1
ATOM 810 C C . ALA A 1 107 ? 6.309 -5.897 9.150 1.00 97.75 107 ALA A C 1
ATOM 812 O O . ALA A 1 107 ? 5.529 -6.119 10.073 1.00 97.75 107 ALA A O 1
ATOM 813 N N . ARG A 1 108 ? 7.433 -5.185 9.328 1.00 98.12 108 ARG A N 1
ATOM 814 C CA . ARG A 1 108 ? 7.779 -4.564 10.617 1.00 98.12 108 ARG A CA 1
ATOM 815 C C . ARG A 1 108 ? 6.762 -3.508 11.034 1.00 98.12 108 ARG A C 1
ATOM 817 O O . ARG A 1 108 ? 6.347 -3.514 12.181 1.00 98.12 108 ARG A O 1
ATOM 824 N N . MET A 1 109 ? 6.295 -2.652 10.122 1.00 98.12 109 MET A N 1
ATOM 825 C CA . MET A 1 109 ? 5.242 -1.674 10.440 1.00 98.12 109 MET A CA 1
ATOM 826 C C . MET A 1 109 ? 3.950 -2.358 10.907 1.00 98.12 109 MET A C 1
ATOM 828 O O . MET A 1 109 ? 3.339 -1.914 11.879 1.00 98.12 109 MET A O 1
ATOM 832 N N . ARG A 1 110 ? 3.557 -3.472 10.273 1.00 97.25 110 ARG A N 1
ATOM 833 C CA . ARG A 1 110 ? 2.431 -4.290 10.745 1.00 97.25 110 ARG A CA 1
ATOM 834 C C . ARG A 1 110 ? 2.652 -4.760 12.184 1.00 97.25 110 ARG A C 1
ATOM 836 O O . ARG A 1 110 ? 1.768 -4.572 13.013 1.00 97.25 110 ARG A O 1
ATOM 843 N N . ASP A 1 111 ? 3.795 -5.377 12.465 1.00 97.62 111 ASP A N 1
ATOM 844 C CA . ASP A 1 111 ? 4.050 -6.045 13.747 1.00 97.62 111 ASP A CA 1
ATOM 845 C C . ASP A 1 111 ? 4.335 -5.062 14.891 1.00 97.62 111 ASP A C 1
ATOM 847 O O . ASP A 1 111 ? 3.866 -5.254 16.010 1.00 97.62 111 ASP A O 1
ATOM 851 N N . GLU A 1 112 ? 5.083 -3.997 14.614 1.00 97.94 112 GLU A N 1
ATOM 852 C CA . GLU A 1 112 ? 5.597 -3.069 15.624 1.00 97.94 112 GLU A CA 1
ATOM 853 C C . GLU A 1 112 ? 4.695 -1.845 15.822 1.00 97.94 112 GLU A C 1
ATOM 855 O O . GLU A 1 112 ? 4.675 -1.285 16.916 1.00 97.94 112 GLU A O 1
ATOM 860 N N . LEU A 1 113 ? 3.945 -1.423 14.793 1.00 97.56 113 LEU A N 1
ATOM 861 C CA . LEU A 1 113 ? 3.132 -0.198 14.838 1.00 97.56 113 LEU A CA 1
ATOM 862 C C . LEU A 1 113 ? 1.631 -0.481 14.761 1.00 97.56 113 LEU A C 1
ATOM 864 O O . LEU A 1 113 ? 0.865 0.071 15.545 1.00 97.56 113 LEU A O 1
ATOM 868 N N . LEU A 1 114 ? 1.189 -1.348 13.845 1.00 94.94 114 LEU A N 1
ATOM 869 C CA . LEU A 1 114 ? -0.240 -1.582 13.614 1.00 94.94 114 LEU A CA 1
ATOM 870 C C . LEU A 1 114 ? -0.846 -2.601 14.591 1.00 94.94 114 LEU A C 1
ATOM 872 O O . LEU A 1 114 ? -1.962 -2.406 15.077 1.00 94.94 114 LEU A O 1
ATOM 876 N N . ALA A 1 115 ? -0.121 -3.677 14.905 1.00 96.25 115 ALA A N 1
ATOM 877 C CA . ALA A 1 115 ? -0.577 -4.717 15.824 1.00 96.25 115 ALA A CA 1
ATOM 878 C C . ALA A 1 115 ? -0.856 -4.196 17.247 1.00 96.25 115 ALA A C 1
ATOM 880 O O . ALA A 1 115 ? -1.879 -4.597 17.806 1.00 96.25 115 ALA A O 1
ATOM 881 N N . PRO A 1 116 ? -0.068 -3.265 17.826 1.00 96.56 116 PRO A N 1
ATOM 882 C CA . PRO A 1 116 ? -0.421 -2.625 19.096 1.00 96.56 116 PRO A CA 1
ATOM 883 C C . PRO A 1 116 ? -1.722 -1.807 19.061 1.00 96.56 116 PRO A C 1
ATOM 885 O O . PRO A 1 116 ? -2.353 -1.639 20.101 1.00 96.56 116 PRO A O 1
ATOM 888 N N . LEU A 1 117 ? -2.128 -1.299 17.891 1.00 93.88 117 LEU A N 1
ATOM 889 C CA . LEU A 1 117 ? -3.316 -0.449 17.739 1.00 93.88 117 LEU A CA 1
ATOM 890 C C . LEU A 1 117 ? -4.597 -1.254 17.488 1.00 93.88 117 LEU A C 1
ATOM 892 O O . LEU A 1 117 ? -5.666 -0.872 17.956 1.00 93.88 117 LEU A O 1
ATOM 896 N N . LEU A 1 118 ? -4.500 -2.350 16.730 1.00 91.00 118 LEU A N 1
ATOM 897 C CA . LEU A 1 118 ? -5.661 -3.117 16.258 1.00 91.00 118 LEU A CA 1
ATOM 898 C C . LEU A 1 118 ? -5.732 -4.549 16.804 1.00 91.00 118 LEU A C 1
ATOM 900 O O . LEU A 1 118 ? -6.755 -5.213 16.638 1.00 91.00 118 LEU A O 1
ATOM 904 N N . GLY A 1 119 ? -4.662 -5.042 17.427 1.00 91.75 119 GLY A N 1
ATOM 905 C CA . GLY A 1 119 ? -4.451 -6.464 17.690 1.00 91.75 119 GLY A CA 1
ATOM 906 C C . GLY A 1 119 ? -3.831 -7.189 16.487 1.00 91.75 119 GLY A C 1
ATOM 907 O O . GLY A 1 119 ? -4.033 -6.805 15.333 1.00 91.75 119 GLY A O 1
ATOM 908 N N . GLY A 1 120 ? -3.068 -8.253 16.762 1.00 88.75 120 GLY A N 1
ATOM 909 C CA . GLY A 1 120 ? -2.256 -8.962 15.761 1.00 88.75 120 GLY A CA 1
ATOM 910 C C . GLY A 1 120 ? -3.047 -9.480 14.556 1.00 88.75 120 GLY A C 1
ATOM 911 O O . GLY A 1 120 ? -2.665 -9.213 13.418 1.00 88.75 120 GLY A O 1
ATOM 912 N N . ASP A 1 121 ? -4.183 -10.140 14.791 1.00 91.12 121 ASP A N 1
ATOM 913 C CA . ASP A 1 121 ? -4.996 -10.720 13.712 1.00 91.12 121 ASP A CA 1
ATOM 914 C C . ASP A 1 121 ? -5.552 -9.640 12.772 1.00 91.12 121 ASP A C 1
ATOM 916 O O . ASP A 1 121 ? -5.461 -9.752 11.549 1.00 91.12 121 ASP A O 1
ATOM 920 N N . ARG A 1 122 ? -6.053 -8.532 13.330 1.00 89.75 122 ARG A N 1
ATOM 921 C CA . ARG A 1 122 ? -6.594 -7.419 12.534 1.00 89.75 122 ARG A CA 1
ATOM 922 C C . ARG A 1 122 ? -5.506 -6.664 11.783 1.00 89.75 122 ARG A C 1
ATOM 924 O O . ARG A 1 122 ? -5.725 -6.255 10.645 1.00 89.75 122 ARG A O 1
ATOM 931 N N . ALA A 1 123 ? -4.334 -6.489 12.387 1.00 92.31 123 ALA A N 1
ATOM 932 C CA . ALA A 1 123 ? -3.194 -5.904 11.694 1.00 92.31 123 ALA A CA 1
ATOM 933 C C . ALA A 1 123 ? -2.753 -6.778 10.507 1.00 92.31 123 ALA A C 1
ATOM 935 O O . ALA A 1 123 ? -2.459 -6.251 9.434 1.00 92.31 123 ALA A O 1
ATOM 936 N N . ALA A 1 124 ? -2.770 -8.107 10.661 1.00 93.44 124 ALA A N 1
ATOM 937 C CA . ALA A 1 124 ? -2.491 -9.039 9.572 1.00 93.44 124 ALA A CA 1
ATOM 938 C C . ALA A 1 124 ? -3.522 -8.947 8.441 1.00 93.44 124 ALA A C 1
ATOM 940 O O . ALA A 1 124 ? -3.138 -8.912 7.272 1.00 93.44 124 ALA A O 1
ATOM 941 N N . GLU A 1 125 ? -4.811 -8.843 8.760 1.00 92.31 125 GLU A N 1
ATOM 942 C CA . GLU A 1 125 ? -5.856 -8.622 7.756 1.00 92.31 125 GLU A CA 1
ATOM 943 C C . GLU A 1 125 ? -5.624 -7.340 6.944 1.00 92.31 125 GLU A C 1
ATOM 945 O O . GLU A 1 125 ? -5.650 -7.369 5.712 1.00 92.31 125 GLU A O 1
ATOM 950 N N . VAL A 1 126 ? -5.353 -6.218 7.618 1.00 93.00 126 VAL A N 1
ATOM 951 C CA . VAL A 1 126 ? -5.090 -4.930 6.956 1.00 93.00 126 VAL A CA 1
ATOM 952 C C . VAL A 1 126 ? -3.835 -5.002 6.089 1.00 93.00 126 VAL A C 1
ATOM 954 O O . VAL A 1 126 ? -3.847 -4.523 4.955 1.00 93.00 126 VAL A O 1
ATOM 957 N N . TYR A 1 127 ? -2.776 -5.656 6.569 1.00 95.06 127 TYR A N 1
ATOM 958 C CA . TYR A 1 127 ? -1.570 -5.906 5.780 1.00 95.06 127 TYR A CA 1
ATOM 959 C C . TYR A 1 127 ? -1.884 -6.652 4.476 1.00 95.06 127 TYR A C 1
ATOM 961 O O . TYR A 1 127 ? -1.425 -6.249 3.406 1.00 95.06 127 TYR A O 1
ATOM 969 N N . TRP A 1 128 ? -2.708 -7.702 4.536 1.00 93.88 128 TRP A N 1
ATOM 970 C CA . TRP A 1 128 ? -3.091 -8.463 3.346 1.00 93.88 128 TRP A CA 1
ATOM 971 C C . TRP A 1 128 ? -3.954 -7.662 2.375 1.00 93.88 128 TRP A C 1
ATOM 973 O O . TRP A 1 128 ? -3.769 -7.794 1.164 1.00 93.88 128 TRP A O 1
ATOM 983 N N . VAL A 1 129 ? -4.835 -6.790 2.873 1.00 93.19 129 VAL A N 1
ATOM 984 C CA . VAL A 1 129 ? -5.568 -5.832 2.029 1.00 93.19 129 VAL A CA 1
ATOM 985 C C . VAL A 1 129 ? -4.589 -4.903 1.311 1.00 93.19 129 VAL A C 1
ATOM 987 O O . VAL A 1 129 ? -4.654 -4.775 0.087 1.00 93.19 129 VAL A O 1
ATOM 990 N N . CYS A 1 130 ? -3.634 -4.316 2.038 1.00 94.00 130 CYS A N 1
ATOM 991 C CA . CYS A 1 130 ? -2.644 -3.410 1.457 1.00 94.00 130 CYS A CA 1
ATOM 992 C C . CYS A 1 130 ? -1.803 -4.101 0.374 1.00 94.00 130 CYS A C 1
ATOM 994 O O . CYS A 1 130 ? -1.591 -3.562 -0.722 1.00 94.00 130 CYS A O 1
ATOM 996 N N . HIS A 1 131 ? -1.354 -5.323 0.663 1.00 92.56 131 HIS A N 1
ATOM 997 C CA . 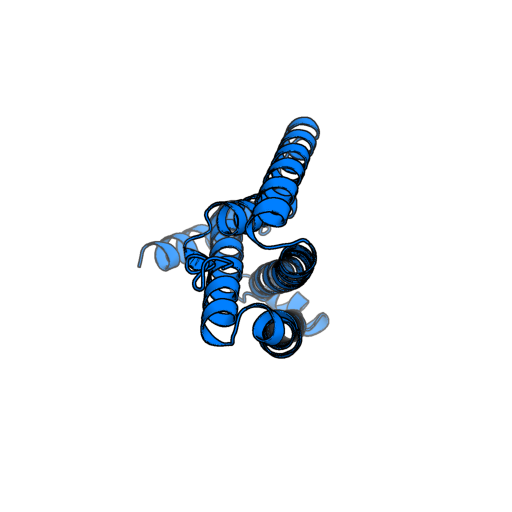HIS A 1 131 ? -0.585 -6.143 -0.266 1.00 92.56 131 HIS A CA 1
ATOM 998 C C . HIS A 1 131 ? -1.414 -6.502 -1.508 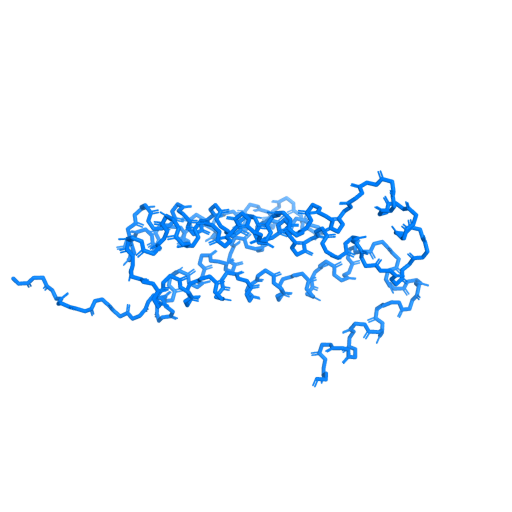1.00 92.56 131 HIS A C 1
ATOM 1000 O O . HIS A 1 131 ? -0.948 -6.334 -2.636 1.00 92.56 131 HIS A O 1
ATOM 1006 N N . GLY A 1 132 ? -2.666 -6.931 -1.318 1.00 89.69 132 GLY A N 1
ATOM 1007 C CA . GLY A 1 132 ? -3.596 -7.257 -2.398 1.00 89.69 132 GLY A CA 1
ATOM 1008 C C . GLY A 1 132 ? -3.858 -6.072 -3.328 1.00 89.69 132 GLY A C 1
ATOM 1009 O O . GLY A 1 132 ? -3.733 -6.213 -4.544 1.00 89.69 132 GLY A O 1
ATOM 1010 N N . CYS A 1 133 ? -4.140 -4.886 -2.778 1.00 91.50 133 CYS A N 1
ATOM 1011 C CA . CYS A 1 133 ? -4.310 -3.662 -3.566 1.00 91.50 133 CYS A CA 1
ATOM 1012 C C . CYS A 1 133 ? -3.049 -3.313 -4.369 1.00 91.50 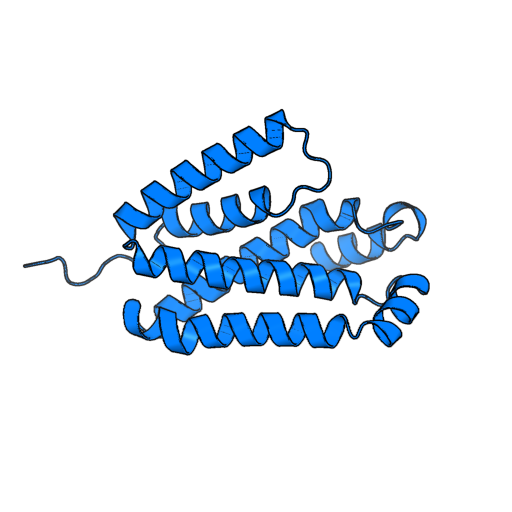133 CYS A C 1
ATOM 1014 O O . CYS A 1 133 ? -3.151 -2.9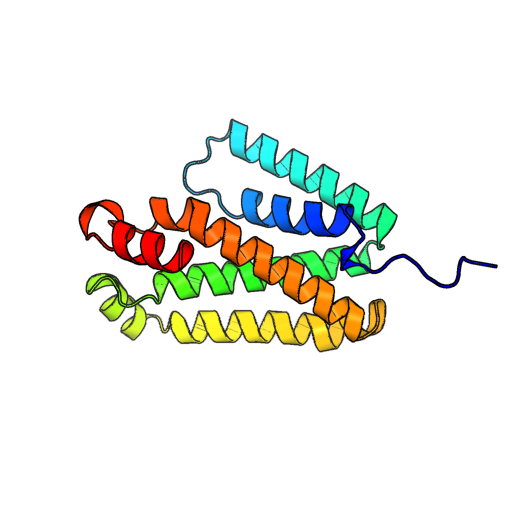89 -5.553 1.00 91.50 133 CYS A O 1
ATOM 1016 N N . SER A 1 134 ? -1.866 -3.443 -3.758 1.00 90.62 134 SER A N 1
ATOM 1017 C CA . SER A 1 134 ? -0.590 -3.169 -4.432 1.00 90.62 134 SER A CA 1
ATOM 1018 C C . SER A 1 134 ? -0.348 -4.104 -5.613 1.00 90.62 134 SER A C 1
ATOM 1020 O O . SER A 1 134 ? 0.016 -3.654 -6.699 1.00 90.62 134 SER A O 1
ATOM 1022 N N . TRP A 1 135 ? -0.578 -5.401 -5.410 1.00 87.94 135 TRP A N 1
ATOM 1023 C CA . TRP A 1 135 ? -0.394 -6.425 -6.434 1.00 87.94 135 TRP A CA 1
ATOM 1024 C C . TRP A 1 135 ? -1.397 -6.281 -7.588 1.00 87.94 135 TRP A C 1
ATOM 1026 O O . TRP A 1 135 ? -1.025 -6.384 -8.758 1.00 87.94 135 TRP A O 1
ATOM 1036 N N . LEU A 1 136 ? -2.668 -6.000 -7.277 1.00 85.81 136 LEU A N 1
ATOM 1037 C CA . LEU A 1 136 ? -3.707 -5.781 -8.287 1.00 85.81 136 LEU A CA 1
ATOM 1038 C C . LEU A 1 136 ? -3.387 -4.577 -9.178 1.00 85.81 136 LEU A C 1
ATOM 1040 O O . LEU A 1 136 ? -3.472 -4.686 -10.402 1.00 85.81 136 LEU A O 1
ATOM 1044 N N . GLU A 1 137 ? -2.992 -3.450 -8.584 1.00 85.44 137 GLU A N 1
ATOM 1045 C CA . GLU A 1 137 ? -2.661 -2.238 -9.339 1.00 85.44 137 GLU A CA 1
ATOM 1046 C C . GLU A 1 137 ? -1.425 -2.447 -10.225 1.00 85.44 137 GLU A C 1
ATOM 1048 O O . GLU A 1 137 ? -1.439 -2.102 -11.409 1.00 85.44 137 GLU A O 1
ATOM 1053 N N . GLN A 1 138 ? -0.391 -3.104 -9.687 1.00 81.94 138 GLN A N 1
ATOM 1054 C CA . GLN A 1 138 ? 0.807 -3.483 -10.434 1.00 81.94 138 GLN A CA 1
ATOM 1055 C C . GLN A 1 138 ? 0.461 -4.333 -11.668 1.00 81.94 138 GLN A C 1
ATOM 1057 O O . GLN A 1 138 ? 0.923 -4.060 -12.774 1.00 81.94 138 GLN A O 1
ATOM 1062 N N . ASN A 1 139 ? -0.383 -5.355 -11.518 1.00 76.19 139 ASN A N 1
ATOM 1063 C CA . ASN A 1 139 ? -0.758 -6.207 -12.649 1.00 76.19 139 ASN A CA 1
ATOM 1064 C C . ASN A 1 139 ? -1.678 -5.516 -13.656 1.00 76.19 139 ASN A C 1
ATOM 1066 O O . ASN A 1 139 ? -1.706 -5.915 -14.820 1.00 76.19 139 ASN A O 1
ATOM 1070 N N . ARG A 1 140 ? -2.422 -4.491 -13.232 1.00 74.44 140 ARG A N 1
ATOM 1071 C CA . ARG A 1 140 ? -3.323 -3.748 -14.113 1.00 74.44 140 ARG A CA 1
ATOM 1072 C C . ARG A 1 140 ? -2.600 -2.682 -14.935 1.00 74.44 140 ARG A C 1
ATOM 1074 O O . ARG A 1 140 ? -2.882 -2.578 -16.123 1.00 74.44 140 ARG A O 1
ATOM 1081 N N . TYR A 1 141 ? -1.693 -1.914 -14.328 1.00 67.31 141 TYR A N 1
ATOM 1082 C CA . TYR A 1 141 ? -1.088 -0.734 -14.963 1.00 67.31 141 TYR A CA 1
ATOM 1083 C C . TYR A 1 141 ? 0.427 -0.828 -15.145 1.00 67.31 141 TYR A C 1
ATOM 1085 O O . TYR A 1 141 ? 0.921 -0.467 -16.215 1.00 67.31 141 TYR A O 1
ATOM 1093 N N . ASP A 1 142 ? 1.171 -1.379 -14.177 1.00 60.31 142 ASP A N 1
ATOM 1094 C CA . ASP A 1 142 ? 2.629 -1.549 -14.336 1.00 60.31 142 ASP A CA 1
ATOM 1095 C C . ASP A 1 142 ? 2.958 -2.555 -15.459 1.00 60.31 142 ASP A C 1
ATOM 1097 O O . ASP A 1 142 ? 4.047 -2.554 -16.028 1.00 60.31 142 ASP A O 1
ATOM 1101 N N . TYR A 1 143 ? 1.983 -3.378 -15.846 1.00 58.34 143 TYR A N 1
ATOM 1102 C CA . TYR A 1 143 ? 2.029 -4.254 -17.012 1.00 58.34 143 TYR A CA 1
ATOM 1103 C C . TYR A 1 143 ? 2.108 -3.519 -18.360 1.00 58.34 143 TYR A C 1
ATOM 1105 O O . TYR A 1 143 ? 2.790 -3.982 -19.276 1.00 58.34 143 TYR A O 1
ATOM 1113 N N . GLU A 1 144 ? 1.406 -2.392 -18.498 1.00 50.66 144 GLU A N 1
ATOM 1114 C CA . GLU A 1 144 ? 1.405 -1.605 -19.735 1.00 50.66 144 GLU A CA 1
ATOM 1115 C C . GLU A 1 144 ? 2.635 -0.700 -19.829 1.00 50.66 144 GLU A C 1
ATOM 1117 O O . GLU A 1 144 ? 3.146 -0.463 -20.926 1.00 50.66 144 GLU A O 1
ATOM 1122 N N . SER A 1 145 ? 3.127 -0.223 -18.682 1.00 51.44 145 SER A N 1
ATOM 1123 C CA . SER A 1 145 ? 4.241 0.723 -18.584 1.00 51.44 145 SER A CA 1
ATOM 1124 C C . SER A 1 145 ? 5.617 0.062 -18.446 1.00 51.44 145 SER A C 1
ATOM 1126 O O . SER A 1 145 ? 6.623 0.712 -18.745 1.00 51.44 145 SER A O 1
ATOM 1128 N N . ALA A 1 146 ? 5.701 -1.218 -18.052 1.00 52.34 146 ALA A N 1
ATOM 1129 C CA . ALA A 1 146 ? 6.954 -1.969 -18.049 1.00 52.34 146 ALA A CA 1
ATOM 1130 C C . ALA A 1 146 ? 7.501 -2.052 -19.481 1.00 52.34 146 ALA A C 1
ATOM 1132 O O . ALA A 1 146 ? 7.003 -2.799 -20.331 1.00 52.34 146 ALA A O 1
ATOM 1133 N N . LEU A 1 147 ? 8.513 -1.217 -19.731 1.00 51.12 147 LEU A N 1
ATOM 1134 C CA . LEU A 1 147 ? 9.124 -0.955 -21.026 1.00 51.12 147 LEU A CA 1
ATOM 1135 C C . LEU A 1 147 ? 9.241 -2.239 -21.852 1.00 51.12 147 LEU A C 1
ATOM 1137 O O . LEU A 1 147 ? 9.931 -3.183 -21.473 1.00 51.12 147 LEU A O 1
ATOM 1141 N N . ALA A 1 148 ? 8.572 -2.229 -23.001 1.00 46.91 148 ALA A N 1
ATOM 1142 C CA . ALA A 1 148 ? 8.575 -3.292 -23.991 1.00 46.91 148 ALA A CA 1
ATOM 1143 C C . ALA A 1 148 ? 7.749 -4.551 -23.676 1.00 46.91 148 ALA A C 1
ATOM 1145 O O . ALA A 1 148 ? 7.781 -5.437 -24.511 1.00 46.91 148 ALA A O 1
ATOM 1146 N N . GLY A 1 149 ? 6.914 -4.640 -22.631 1.00 49.00 149 GLY A N 1
ATOM 1147 C CA . GLY A 1 149 ? 6.067 -5.832 -22.407 1.00 49.00 149 GLY A CA 1
ATOM 1148 C C . GLY A 1 149 ? 5.259 -6.271 -23.644 1.00 49.00 149 GLY A C 1
ATOM 1149 O O . GLY A 1 149 ? 5.193 -7.460 -23.969 1.00 49.00 149 GLY A O 1
ATOM 1150 N N . ARG A 1 150 ? 4.726 -5.297 -24.398 1.00 51.12 150 ARG A N 1
ATOM 1151 C CA . ARG A 1 150 ? 4.048 -5.500 -25.694 1.00 51.12 150 ARG A CA 1
ATOM 1152 C C . ARG A 1 150 ? 4.998 -5.880 -26.844 1.00 51.12 150 ARG A C 1
ATOM 1154 O O . ARG A 1 150 ? 4.570 -6.549 -27.773 1.00 51.12 150 ARG A O 1
ATOM 1161 N N . LEU A 1 151 ? 6.255 -5.447 -26.788 1.00 53.06 151 LEU A N 1
ATOM 1162 C CA . LEU A 1 151 ? 7.301 -5.675 -27.797 1.00 53.06 151 LEU A CA 1
ATOM 1163 C C . LEU A 1 151 ? 8.108 -6.968 -27.553 1.00 53.06 151 LEU A C 1
ATOM 1165 O O . LEU A 1 151 ? 8.600 -7.562 -28.503 1.00 53.06 151 LEU A O 1
ATOM 1169 N N . THR A 1 152 ? 8.245 -7.416 -26.304 1.00 53.97 152 THR A N 1
ATOM 1170 C CA . THR A 1 152 ? 9.053 -8.573 -25.878 1.00 53.97 152 THR A CA 1
ATOM 1171 C C . THR A 1 152 ? 8.222 -9.841 -25.698 1.00 53.97 152 THR A C 1
ATOM 1173 O O . THR A 1 152 ? 8.774 -10.893 -25.389 1.00 53.97 152 THR A O 1
ATOM 1176 N N . GLY A 1 153 ? 6.893 -9.760 -25.824 1.00 54.59 153 GLY A N 1
ATOM 1177 C CA . GLY A 1 153 ? 5.980 -10.877 -25.559 1.00 54.59 153 GLY A CA 1
ATOM 1178 C C . GLY A 1 153 ? 5.814 -11.216 -24.071 1.00 54.59 153 GLY A C 1
ATOM 1179 O O . GLY A 1 153 ? 4.997 -12.069 -23.724 1.00 54.59 153 GLY A O 1
ATOM 1180 N N . SER A 1 154 ? 6.514 -10.518 -23.166 1.00 56.19 154 SER A N 1
ATOM 1181 C CA . SER A 1 154 ? 6.364 -10.684 -21.712 1.00 56.19 154 SER A CA 1
ATOM 1182 C C . SER A 1 154 ? 4.925 -10.395 -21.261 1.00 56.19 154 SER A C 1
ATOM 1184 O O . SER A 1 154 ? 4.446 -11.014 -20.312 1.00 56.19 154 SER A O 1
ATOM 1186 N N . ARG A 1 155 ? 4.214 -9.537 -22.013 1.00 59.00 155 ARG A N 1
ATOM 1187 C CA . ARG A 1 155 ? 2.768 -9.298 -21.936 1.00 59.00 155 ARG A CA 1
ATOM 1188 C C . ARG A 1 155 ? 1.973 -10.609 -21.830 1.00 59.00 155 ARG A C 1
ATOM 1190 O O . ARG A 1 155 ? 1.218 -10.822 -20.880 1.00 59.00 155 ARG A O 1
ATOM 1197 N N . ASP A 1 156 ? 2.161 -11.510 -22.782 1.00 57.38 156 ASP A N 1
ATOM 1198 C CA . ASP A 1 156 ? 1.334 -12.715 -22.895 1.00 57.38 156 ASP A CA 1
ATOM 1199 C C . ASP A 1 156 ? 1.703 -13.781 -21.860 1.00 57.38 156 ASP A C 1
ATOM 1201 O O . ASP A 1 156 ? 0.880 -14.643 -21.555 1.00 57.38 156 ASP A O 1
ATOM 1205 N N . GLY A 1 157 ? 2.922 -13.719 -21.314 1.00 57.84 157 GLY A N 1
ATOM 1206 C CA . GLY A 1 157 ? 3.348 -14.543 -20.186 1.00 57.84 157 GLY A CA 1
ATOM 1207 C C . GLY A 1 157 ? 2.593 -14.181 -18.908 1.00 57.84 157 GLY A C 1
ATOM 1208 O O . GLY A 1 157 ? 1.938 -15.037 -18.329 1.00 57.84 157 GLY A O 1
ATOM 1209 N N . TYR A 1 158 ? 2.594 -12.905 -18.504 1.00 56.31 158 TYR A N 1
ATOM 1210 C CA . TYR A 1 158 ? 1.909 -12.513 -17.263 1.00 56.31 158 TYR A CA 1
ATOM 1211 C C . TYR A 1 158 ? 0.382 -12.550 -17.362 1.00 56.31 158 TYR A C 1
ATOM 1213 O O . TYR A 1 158 ? -0.273 -12.830 -16.366 1.00 56.31 158 TYR A O 1
ATOM 1221 N N . LEU A 1 159 ? -0.209 -12.300 -18.541 1.00 56.59 159 LEU A N 1
ATOM 1222 C CA . LEU A 1 159 ? -1.663 -12.445 -18.712 1.00 56.59 159 LEU A CA 1
ATOM 1223 C C . LEU A 1 159 ? -2.114 -13.893 -18.471 1.00 56.59 159 LEU A C 1
ATOM 1225 O O . LEU A 1 159 ? -3.231 -14.117 -18.015 1.00 56.59 159 LEU A O 1
ATOM 1229 N N . ARG A 1 160 ? -1.263 -14.868 -18.814 1.00 59.59 160 ARG A N 1
ATOM 1230 C CA . ARG A 1 160 ? -1.505 -16.282 -18.517 1.00 59.59 160 ARG A CA 1
ATOM 1231 C C . ARG A 1 160 ? -1.339 -16.562 -17.028 1.00 59.59 160 ARG A C 1
ATOM 1233 O O . ARG A 1 160 ? -2.239 -17.165 -16.462 1.00 59.59 160 ARG A O 1
ATOM 1240 N N . ASP A 1 161 ? -0.276 -16.051 -16.407 1.00 56.50 161 ASP A N 1
ATOM 1241 C CA . ASP A 1 161 ? -0.032 -16.206 -14.964 1.00 56.50 161 ASP A CA 1
ATOM 1242 C C . ASP A 1 161 ? -1.168 -15.602 -14.111 1.00 56.50 161 ASP A C 1
ATOM 1244 O O . ASP A 1 161 ? -1.521 -16.155 -13.082 1.00 56.50 161 ASP A O 1
ATOM 1248 N N . ALA A 1 162 ? -1.775 -14.490 -14.544 1.00 52.03 162 ALA A N 1
ATOM 1249 C CA . ALA A 1 162 ? -2.875 -13.830 -13.830 1.00 52.03 162 ALA A CA 1
ATOM 1250 C C . ALA A 1 162 ? -4.258 -14.481 -14.043 1.00 52.03 162 ALA A C 1
ATOM 1252 O O . ALA A 1 162 ? -5.211 -14.129 -13.350 1.00 52.03 162 ALA A O 1
ATOM 1253 N N . LYS A 1 163 ? -4.395 -15.365 -15.041 1.00 50.25 163 LYS A N 1
ATOM 1254 C CA . LYS A 1 163 ? -5.638 -16.094 -15.361 1.00 50.25 163 LYS A CA 1
ATOM 1255 C C . LYS A 1 163 ? -5.615 -17.557 -14.900 1.00 50.25 163 LYS A C 1
ATOM 1257 O O . LYS A 1 163 ? -6.641 -18.223 -15.040 1.00 50.25 163 LYS A O 1
ATOM 1262 N N . ALA A 1 164 ? -4.460 -18.046 -14.457 1.00 46.28 164 ALA A N 1
ATOM 1263 C CA . ALA A 1 164 ? -4.259 -19.378 -13.893 1.00 46.28 164 ALA A CA 1
ATOM 1264 C C . ALA A 1 164 ? -4.515 -19.357 -12.381 1.00 46.28 164 ALA A C 1
ATOM 1266 O O . ALA A 1 164 ? -5.025 -20.383 -11.881 1.00 46.28 164 ALA A O 1
#

Organism: NCBI:txid327968

Foldseek 3Di:
DPDPDQDQVLPLVLLLQLLQLLLVLVQCVPDDPVRNVVSVVSNVVSLVSCCVRQNNQLSVLLSLLLVLLLLLLLLVLLCDPLDVVSVVVCVVPVSNVSSVVSNVVSVCSLVPPNCVRRNNVSSVSSSVSSNVSSNVSCLPRVCVVVPCCVPSVVSVVVVVVVVD

pLDDT: mean 80.04, std 17.76, range [34.81, 98.12]

Radius of gyration: 17.35 Å; chains: 1; bounding box: 44×36×55 Å

Secondary structure (DSSP, 8-state):
---S----GGG-HHHHHHHHHHHHHH--TT--HHHHHHHHHHHHHHHHHHHHHH-HHHHHHHHHHHHHHHHHHHHHHHH-TTSHHHHHHHHHH-HHHHHHHHHHHHHHHIIIIIHHHH-HHHHHHHHHHHHHHHHHHIIIIIHHHSTTHHHHSHHHHHHHHTT-

Sequence (164 aa):
AFDENPAPCSSNRAVVALCHHFCRHWTSANATDEELELRKAALDVATREAQEAAGAEVVRVVLDMQEELRRSTHLDRLADRKSPGQLVSNLLRNTSGQAKAAAEAAARMRDELLAPLLGGDRAAEVYWVCHGCSWLEQNRYDYESALAGRLTGSRDGYLRDAKA

=== Feature glossary ===
Legend for the data blocks above and below:

— What the protein is —

The amino-acid sequence is the protein's primary structure: the linear order of residues from the N-terminus to the C-terminus, written in one-letter code. Everything else here — the 3D coordinates, the secondary structure, the domain annotations — is ultimately a consequence of this string.

Functional annotations link the protein to curated databases. InterPro entries identify conserved domains and families by matching the sequence against member-database signatures (Pfam, PROSITE, CDD, …). Gene Ontology (GO) terms describe molecular function, biological process, and cellular component in a controlled vocabulary. CATH places the structure in a hierarchical fold classification (Class/Architecture/Topology/Homologous-superfamily). The organism is the source species.

— Where its atoms are —

Atomic coordinates in PDBx/mmCIF format — the same representation the Protein Data Bank distributes. Each line of the _atom_site loop places one backbone atom in Cartesian space (units: ångströms, origin: arbitrary).

The six renders are orthographic views along the three Cartesian axes in both directions. Representation (cartoon, sticks, or surface) and color scheme (sequence-rainbow or by-chain) vary across proteins so the training set covers all the common visualization conventions.

— Local backbone conformation —

Eight-state secondary structure (DSSP): H is the canonical α-helix, G the tighter 3₁₀-helix, I the wider π-helix; E/B are β-structure, T and S are turns and bends, and '-' is everything else. DSSP derives these from the pattern of main-chain N–H···O=C hydrogen bonds, not from the sequence.

Three-state secondary structure (P-SEA) collapses the eight DSSP classes into helix (a), strand (b), and coil (c). P-SEA assigns these from Cα geometry alone — distances and angles — without requiring backbone oxygens, so it works on any Cα trace.

φ (phi) and ψ (psi) are the two rotatable backbone dihedrals per residue: φ is the C(i-1)–N–Cα–C torsion, ψ is the N–Cα–C–N(i+1) torsion, both in degrees on (−180°, 180°]. α-helical residues cluster near (−60°, −45°); β-strand residues near (−120°, +130°). A Ramachandran plot is simply a scatter of (φ, ψ) for every residue.

— Global shape and packing —

The geometric summary reports three shape descriptors. Rg (radius of gyration) measures how spread out the Cα atoms are about their centre of mass; compact globular proteins have small Rg, elongated or unfolded ones large. Cα contacts (<8 Å, |i−j|>4) count long-range residue pairs in spatial proximity — high for tightly packed folds, near zero for rods or random coil. The bounding-box extents give the protein's footprint along x, y, z in Å.

SASA measures how much of the protein is reachable by solvent. It is computed by rolling a water-sized probe over the atomic surface and summing the exposed area (Å²). Per-residue SASA distinguishes core (buried, low SASA) from surface (exposed, high SASA) residues; total SASA is a whole-molecule size measure.

Plot images: a contact map (which residues are close in 3D, as an N×N binary image), a Ramachandran scatter (backbone torsion angles, revealing secondary-structure composition at a glance), and — for AlphaFold structures — a PAE heatmap (pairwise prediction confidence).

— Structural neighborhood —

A 3Di character summarizes, for each residue, the relative orientation of the Cα frame of its nearest spatial neighbor. Because it encodes fold topology rather than chemistry, 3Di alignments detect remote structural similarity that sequence alignment misses.

The Foldseek neighbor list gives the closest experimentally determined structures in the PDB, ranked by structural alignment. TM-score near 1 means near-identical fold; near 0.3 means only rough topology match. This is how one finds what a novel AlphaFold prediction most resembles in the solved-structure universe.

— Confidence and disorder —

For AlphaFold models, the B-factor field carries pLDDT — the model's own estimate of local accuracy on a 0–100 scale. Regions with pLDDT<50 should be treated as essentially unmodeled; they often correspond to intrinsically disordered segments.

Crystallographic B-factors measure how much each atom's electron density is smeared out, in Å². They rise in mobile loops and surface residues and fall in the buried interior. In AlphaFold models this column is repurposed to hold pLDDT instead.

Predicted Aligned Error (PAE) is an AlphaFold confidence matrix: entry (i, j) is the expected error in the position of residue j, in ångströms, when the prediction is superimposed on the true structure at residue i. Low PAE within a block of residues means that block is internally rigid and well-predicted; high PAE between two blocks means their relative placement is uncertain even if each block individually is confident.